Protein AF-A0A3G8JPH8-F1 (afdb_monomer_lite)

Sequence (55 aa):
MTTVPLGEAKDKLSALIDSAETTHDIIMITKHRKPAAVLMAADDLESAHPLQPVG

Radius of gyration: 12.7 Å; chains: 1; bounding box: 26×29×32 Å

Foldseek 3Di:
DEEEEPVVCVVCVVVVLVCQQPVQDWYFYDYPNHGDDIDHDPVVVCVVPVPDPDD

Organism: NCBI:txid2420509

Secondary structure (DSSP, 8-state):
-EEEEHHHHHHTHHHHHHHHHHH---EEEEETTEEEEEE--HHHHHHHS------

Structure (mmCIF, N/CA/C/O backbone):
data_AF-A0A3G8JPH8-F1
#
_entry.id   AF-A0A3G8JPH8-F1
#
loop_
_atom_site.group_PDB
_atom_site.id
_atom_site.type_symbol
_atom_site.label_atom_id
_atom_site.label_alt_id
_atom_site.label_comp_id
_atom_site.label_asym_id
_atom_site.label_entity_id
_atom_site.label_seq_id
_atom_site.pdbx_PDB_ins_code
_atom_site.Cartn_x
_atom_site.Cartn_y
_atom_site.Cartn_z
_atom_site.occupancy
_atom_site.B_iso_or_equiv
_atom_site.auth_seq_id
_atom_site.auth_comp_id
_atom_site.auth_asym_id
_atom_site.auth_atom_id
_atom_site.pdbx_PDB_model_num
ATOM 1 N N . MET A 1 1 ? 7.586 2.721 5.682 1.00 78.56 1 MET A N 1
ATOM 2 C CA . MET A 1 1 ? 7.265 1.811 4.555 1.00 78.56 1 MET A CA 1
ATOM 3 C C . MET A 1 1 ? 6.280 0.746 5.014 1.00 78.56 1 MET A C 1
ATOM 5 O O . MET A 1 1 ? 6.639 -0.116 5.811 1.00 78.56 1 MET A O 1
ATOM 9 N N . THR A 1 2 ? 5.050 0.816 4.510 1.00 91.12 2 THR A N 1
ATOM 10 C CA . THR A 1 2 ? 3.931 -0.070 4.885 1.00 91.12 2 THR A CA 1
ATOM 11 C C . THR A 1 2 ? 3.602 -1.006 3.725 1.00 91.12 2 THR A C 1
ATOM 13 O O . THR A 1 2 ? 3.765 -0.627 2.570 1.00 91.12 2 THR A O 1
ATOM 16 N N . THR A 1 3 ? 3.155 -2.236 3.994 1.00 95.81 3 THR A N 1
ATOM 17 C CA . THR A 1 3 ? 2.736 -3.182 2.944 1.00 95.81 3 THR A CA 1
ATOM 18 C C . THR A 1 3 ? 1.256 -3.501 3.083 1.00 95.81 3 THR A C 1
ATOM 20 O O . THR A 1 3 ? 0.825 -3.938 4.145 1.00 95.81 3 THR A O 1
ATOM 23 N N . VAL A 1 4 ? 0.493 -3.321 2.005 1.00 97.06 4 VAL A N 1
ATOM 24 C CA . VAL A 1 4 ? -0.965 -3.487 1.994 1.00 97.06 4 VAL A CA 1
ATOM 25 C C . VAL A 1 4 ? -1.375 -4.468 0.885 1.00 97.06 4 VAL A C 1
ATOM 27 O O . VAL A 1 4 ? -0.878 -4.384 -0.242 1.00 97.06 4 VAL A O 1
ATOM 30 N N . PRO A 1 5 ? -2.258 -5.445 1.146 1.00 97.88 5 PRO A N 1
ATOM 31 C CA . PRO A 1 5 ? -2.826 -6.287 0.095 1.00 97.88 5 PRO A CA 1
ATOM 32 C C . PRO A 1 5 ? -3.725 -5.493 -0.861 1.00 97.88 5 PRO A C 1
ATOM 34 O O . PRO A 1 5 ? -4.455 -4.6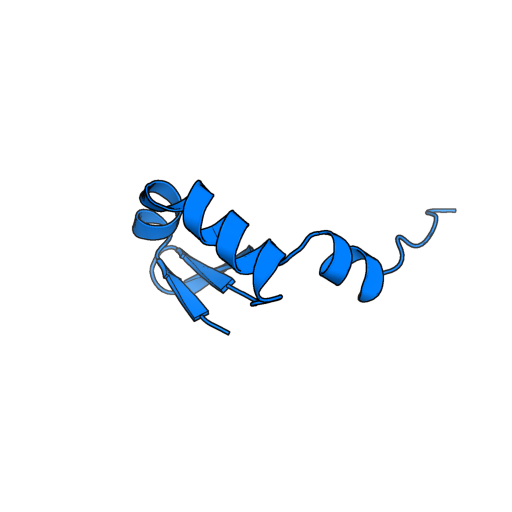03 -0.444 1.00 97.88 5 PRO A O 1
ATOM 37 N N . LEU A 1 6 ? -3.769 -5.876 -2.140 1.00 97.56 6 LEU A N 1
ATOM 38 C CA . LEU A 1 6 ? -4.589 -5.209 -3.161 1.00 97.56 6 LEU A CA 1
ATOM 39 C C . LEU A 1 6 ? -6.082 -5.141 -2.801 1.00 97.56 6 LEU A C 1
ATOM 41 O O . LEU A 1 6 ? -6.751 -4.200 -3.205 1.00 97.56 6 LEU A O 1
ATOM 45 N N . GLY A 1 7 ? -6.615 -6.135 -2.082 1.00 97.69 7 GLY A N 1
ATOM 46 C CA . GLY A 1 7 ? -8.004 -6.098 -1.609 1.00 97.69 7 GLY A CA 1
ATOM 47 C C . GLY A 1 7 ? -8.237 -4.925 -0.658 1.00 97.69 7 GLY A C 1
ATOM 48 O O . GLY A 1 7 ? -9.060 -4.065 -0.936 1.00 97.69 7 GLY A O 1
ATOM 49 N N . GLU A 1 8 ? -7.417 -4.829 0.387 1.00 96.94 8 GLU A N 1
ATOM 50 C CA . GLU A 1 8 ? -7.487 -3.741 1.365 1.00 96.94 8 GLU A CA 1
ATOM 51 C C . GLU A 1 8 ? -7.183 -2.371 0.745 1.00 96.94 8 GLU A C 1
ATOM 53 O O . GLU A 1 8 ? -7.835 -1.383 1.076 1.00 96.94 8 GLU A O 1
ATOM 58 N N . ALA A 1 9 ? -6.240 -2.311 -0.199 1.00 97.00 9 ALA A N 1
ATOM 59 C CA . ALA A 1 9 ? -5.919 -1.075 -0.904 1.00 97.00 9 ALA A CA 1
ATOM 60 C C . ALA A 1 9 ? -7.106 -0.530 -1.712 1.00 97.00 9 ALA A C 1
ATOM 62 O O . ALA A 1 9 ? -7.254 0.681 -1.821 1.00 97.00 9 ALA A O 1
ATOM 63 N N . LYS A 1 10 ? -7.966 -1.401 -2.257 1.00 96.94 10 LYS A N 1
ATOM 64 C CA . LYS A 1 10 ? -9.186 -0.975 -2.960 1.00 96.94 10 LYS A CA 1
ATOM 65 C C . LYS A 1 10 ? -10.217 -0.392 -2.003 1.00 96.94 10 LYS A C 1
ATOM 67 O O . LYS A 1 10 ? -10.817 0.628 -2.322 1.00 96.94 10 LYS A O 1
ATOM 72 N N . ASP A 1 11 ? -10.390 -1.021 -0.846 1.00 97.94 11 ASP A N 1
ATOM 73 C CA . ASP A 1 11 ? -11.397 -0.613 0.136 1.00 97.94 11 ASP A CA 1
ATOM 74 C C . ASP A 1 11 ? -11.012 0.690 0.851 1.00 97.94 11 ASP A C 1
ATOM 76 O O . ASP A 1 11 ? -11.879 1.456 1.264 1.00 97.94 11 ASP A O 1
ATOM 80 N N . LYS A 1 12 ? -9.706 0.952 0.996 1.00 96.75 12 LYS A N 1
ATOM 81 C CA . LYS A 1 12 ? -9.168 2.074 1.781 1.00 96.75 12 LYS A CA 1
ATOM 82 C C . LYS A 1 12 ? -8.363 3.078 0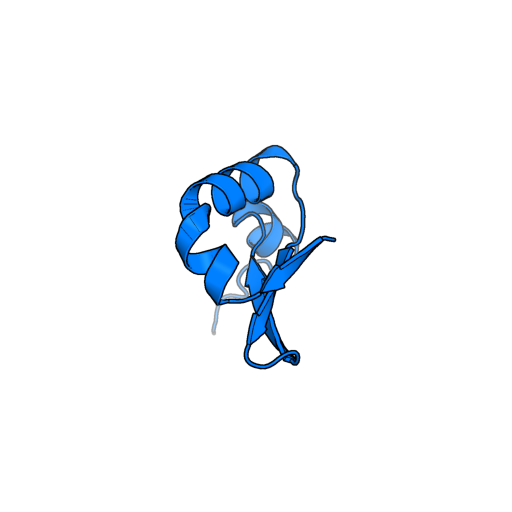.957 1.00 96.75 12 LYS A C 1
ATOM 84 O O . LYS A 1 12 ? -7.575 3.824 1.532 1.00 96.75 12 LYS A O 1
ATOM 89 N N . LEU A 1 13 ? -8.542 3.114 -0.365 1.00 96.56 13 LEU A N 1
ATOM 90 C CA . LEU A 1 13 ? -7.666 3.889 -1.251 1.00 96.56 13 LEU A CA 1
ATOM 91 C C . LEU A 1 13 ? -7.557 5.364 -0.844 1.00 96.56 13 LEU A C 1
ATOM 93 O O . LEU A 1 13 ? -6.449 5.875 -0.768 1.00 96.56 13 LEU A O 1
ATOM 97 N N . SER A 1 14 ? -8.681 6.013 -0.520 1.00 96.69 14 SER A N 1
ATOM 98 C CA . SER A 1 14 ? -8.690 7.426 -0.109 1.00 96.69 14 SER A CA 1
ATOM 99 C C . SER A 1 14 ? -7.812 7.669 1.120 1.00 96.69 14 SER A C 1
ATOM 101 O O . SER A 1 14 ? -6.931 8.512 1.081 1.00 96.69 14 SER A O 1
ATOM 103 N N . ALA A 1 15 ? 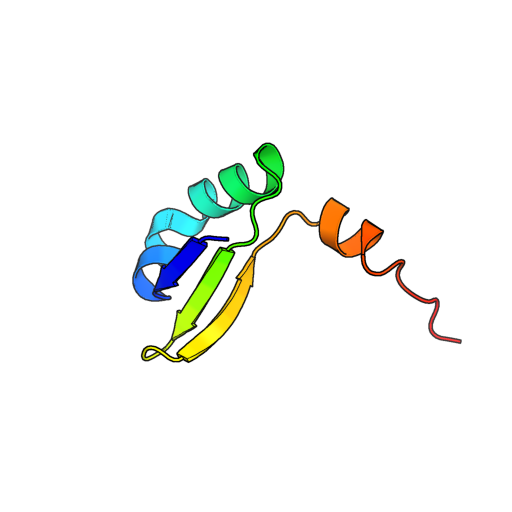-7.975 6.865 2.173 1.00 95.62 15 ALA A N 1
ATOM 104 C CA . ALA A 1 15 ? -7.189 7.013 3.397 1.00 95.62 15 ALA A CA 1
ATOM 105 C C . ALA A 1 15 ? -5.695 6.706 3.184 1.00 95.62 15 ALA A C 1
ATOM 107 O O . ALA A 1 15 ? -4.837 7.275 3.854 1.00 95.62 15 ALA A O 1
ATOM 108 N N . LEU A 1 16 ? -5.373 5.792 2.262 1.00 95.56 16 LEU A N 1
ATOM 109 C CA . LEU A 1 16 ? -3.986 5.496 1.900 1.00 95.56 16 LEU A CA 1
ATOM 110 C C . LEU A 1 16 ? -3.347 6.650 1.118 1.00 95.56 16 LEU A C 1
ATOM 112 O O . LEU A 1 16 ? -2.167 6.916 1.328 1.00 95.56 16 LEU A O 1
ATOM 116 N N . ILE A 1 17 ? -4.112 7.334 0.261 1.00 95.19 17 ILE A N 1
ATOM 117 C CA . ILE A 1 17 ? -3.673 8.559 -0.423 1.00 95.19 17 ILE A CA 1
ATOM 118 C C . ILE A 1 17 ? -3.429 9.664 0.606 1.00 95.19 17 ILE A C 1
ATOM 120 O O . ILE A 1 17 ? -2.320 10.186 0.654 1.00 95.19 17 ILE A O 1
ATOM 124 N N . ASP A 1 18 ? -4.393 9.923 1.494 1.00 94.88 18 ASP A N 1
ATOM 125 C CA . ASP A 1 18 ? -4.257 10.943 2.543 1.00 94.88 18 ASP A CA 1
ATOM 126 C C . ASP A 1 18 ? -3.011 10.695 3.411 1.00 94.88 18 ASP A C 1
ATOM 128 O O . ASP A 1 18 ? -2.274 11.620 3.755 1.00 94.88 18 ASP A O 1
ATOM 132 N N . SER A 1 19 ? -2.736 9.429 3.750 1.00 92.88 19 SER A N 1
ATOM 133 C CA . SER A 1 19 ? -1.524 9.057 4.485 1.00 92.88 19 SER A CA 1
ATOM 134 C C . SER A 1 19 ? -0.264 9.322 3.665 1.00 92.88 19 SER A C 1
ATOM 136 O O . SER A 1 19 ? 0.666 9.922 4.187 1.00 92.88 19 SER A O 1
ATOM 138 N N . ALA A 1 20 ? -0.219 8.900 2.399 1.00 93.31 20 ALA A N 1
ATOM 139 C CA . ALA A 1 20 ? 0.948 9.101 1.546 1.0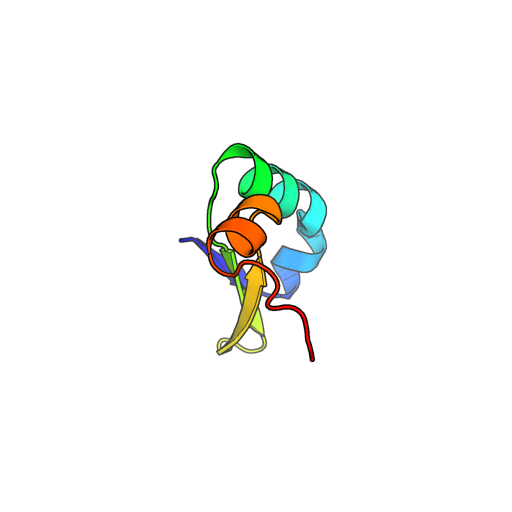0 93.31 20 ALA A CA 1
ATOM 140 C C . ALA A 1 20 ? 1.278 10.593 1.366 1.00 93.31 20 ALA A C 1
ATOM 142 O O . ALA A 1 20 ? 2.443 10.963 1.469 1.00 93.31 20 ALA A O 1
ATOM 143 N N . GLU A 1 21 ? 0.268 11.445 1.168 1.00 93.06 21 GLU A N 1
ATOM 144 C CA . GLU A 1 21 ? 0.442 12.895 1.003 1.00 93.06 21 GLU A CA 1
ATOM 145 C C . GLU A 1 21 ? 0.874 13.597 2.297 1.00 93.06 21 GLU A C 1
ATOM 147 O O . GLU A 1 21 ? 1.720 14.487 2.276 1.00 93.06 21 GLU A O 1
ATOM 152 N N . THR A 1 22 ? 0.313 13.211 3.445 1.00 91.25 22 THR A N 1
ATOM 153 C CA . THR A 1 22 ? 0.580 13.915 4.710 1.00 91.25 22 THR A CA 1
ATOM 154 C C . THR A 1 22 ? 1.852 13.446 5.405 1.00 91.25 22 THR A C 1
ATOM 156 O O . THR A 1 22 ? 2.575 14.262 5.980 1.00 91.25 22 THR A O 1
ATOM 159 N N . THR A 1 23 ? 2.144 12.144 5.373 1.00 88.38 23 THR A N 1
ATOM 160 C CA . THR A 1 23 ? 3.270 11.555 6.115 1.00 88.38 23 THR A CA 1
ATOM 161 C C . THR A 1 23 ? 4.482 11.259 5.245 1.00 88.38 23 THR A C 1
ATOM 163 O O . THR A 1 23 ? 5.515 10.878 5.792 1.00 88.38 23 THR A O 1
ATOM 166 N N . HIS A 1 24 ? 4.387 11.461 3.924 1.00 81.44 24 HIS A N 1
ATOM 167 C CA . HIS A 1 24 ? 5.438 11.100 2.962 1.00 81.44 24 HIS A CA 1
ATOM 168 C C . HIS A 1 24 ? 5.791 9.599 3.053 1.00 81.44 24 HIS A C 1
ATOM 170 O O . HIS A 1 24 ? 6.923 9.161 2.828 1.00 81.44 24 HIS A O 1
ATOM 176 N N . ASP A 1 25 ? 4.809 8.775 3.444 1.00 85.50 25 ASP A N 1
ATOM 177 C CA . ASP A 1 25 ? 4.991 7.338 3.581 1.00 85.50 25 ASP A CA 1
ATOM 178 C C . ASP A 1 25 ? 4.922 6.629 2.228 1.00 85.50 25 ASP A C 1
ATOM 180 O O . ASP A 1 25 ? 3.985 6.784 1.445 1.00 85.50 25 ASP A O 1
ATOM 184 N N . ILE A 1 26 ? 5.882 5.730 2.010 1.00 91.25 26 ILE A N 1
ATOM 185 C CA . ILE A 1 26 ? 5.863 4.799 0.882 1.00 91.25 26 ILE A CA 1
ATOM 186 C C . ILE A 1 26 ? 5.064 3.550 1.267 1.00 91.25 26 ILE A C 1
ATOM 188 O O . ILE A 1 26 ? 5.422 2.811 2.197 1.00 91.25 26 ILE A O 1
ATOM 192 N N . ILE A 1 27 ? 4.006 3.277 0.508 1.00 95.62 27 ILE A N 1
ATOM 193 C CA . ILE A 1 27 ? 3.109 2.138 0.695 1.00 95.62 27 ILE A CA 1
ATOM 194 C C . ILE A 1 27 ? 3.287 1.158 -0.469 1.00 95.62 27 ILE A C 1
ATOM 196 O O . ILE A 1 27 ? 3.053 1.480 -1.629 1.00 95.62 27 ILE A O 1
ATOM 200 N N . MET A 1 28 ? 3.666 -0.081 -0.165 1.00 96.75 28 MET A N 1
ATOM 201 C CA . MET A 1 28 ? 3.782 -1.162 -1.139 1.00 96.75 28 MET A CA 1
ATOM 202 C C . MET A 1 28 ? 2.478 -1.952 -1.221 1.00 96.75 28 MET A C 1
ATOM 204 O O . MET A 1 28 ? 2.049 -2.576 -0.250 1.00 96.75 28 MET A O 1
ATOM 208 N N . ILE A 1 29 ? 1.871 -1.993 -2.403 1.00 97.50 29 ILE A N 1
ATOM 209 C CA . ILE A 1 29 ? 0.670 -2.785 -2.662 1.00 97.50 29 ILE A CA 1
ATOM 210 C C . ILE A 1 29 ? 1.076 -4.156 -3.201 1.00 97.50 29 ILE A C 1
ATOM 212 O O . ILE A 1 29 ? 1.843 -4.268 -4.163 1.00 97.50 29 ILE A O 1
ATOM 216 N N . THR A 1 30 ? 0.526 -5.219 -2.609 1.00 98.00 30 THR A N 1
ATOM 217 C CA . THR A 1 30 ? 0.782 -6.603 -3.033 1.00 98.00 30 THR A CA 1
ATOM 218 C C . THR A 1 30 ? -0.424 -7.249 -3.707 1.00 98.00 30 THR A C 1
ATOM 220 O O . THR A 1 30 ? -1.558 -7.141 -3.247 1.00 98.00 30 THR A O 1
ATOM 223 N N . LYS A 1 31 ? -0.188 -8.005 -4.782 1.00 97.06 31 LYS A N 1
ATOM 224 C CA . LYS A 1 31 ? -1.188 -8.855 -5.445 1.00 97.06 31 LYS A CA 1
ATOM 225 C C . LYS A 1 31 ? -0.716 -10.302 -5.385 1.00 97.06 31 LYS A C 1
ATOM 227 O O . LYS A 1 31 ? 0.415 -10.597 -5.755 1.00 97.06 31 LYS A O 1
ATOM 232 N N . HIS A 1 32 ? -1.558 -11.209 -4.886 1.00 95.00 32 HIS A N 1
ATOM 233 C CA . HIS A 1 32 ? -1.188 -12.618 -4.666 1.00 95.00 32 HIS A CA 1
ATOM 234 C C . HIS A 1 32 ? 0.130 -12.784 -3.878 1.00 95.00 32 HIS A C 1
ATOM 236 O O . HIS A 1 32 ? 0.974 -13.607 -4.226 1.00 95.00 32 HIS A O 1
ATOM 242 N N . ARG A 1 33 ? 0.311 -11.972 -2.824 1.00 91.69 33 ARG A N 1
ATOM 243 C CA . ARG A 1 33 ? 1.519 -11.914 -1.973 1.00 91.69 33 ARG A CA 1
ATOM 244 C C . ARG A 1 33 ? 2.817 -11.508 -2.684 1.00 91.69 33 ARG A C 1
ATOM 246 O O . ARG A 1 33 ? 3.896 -11.740 -2.152 1.00 91.69 33 ARG A O 1
ATOM 253 N N . LYS A 1 34 ? 2.729 -10.894 -3.863 1.00 96.00 34 LYS A N 1
ATOM 254 C CA . LYS A 1 34 ? 3.880 -10.327 -4.572 1.00 96.00 34 LYS A CA 1
ATOM 255 C C . LYS A 1 34 ? 3.751 -8.807 -4.648 1.00 96.00 34 LYS A C 1
ATOM 257 O O . LYS A 1 34 ? 2.627 -8.343 -4.862 1.00 96.00 34 LYS A O 1
ATOM 262 N N . PRO A 1 35 ? 4.845 -8.039 -4.494 1.00 96.50 35 PRO A N 1
ATOM 263 C CA . PRO A 1 35 ? 4.848 -6.609 -4.788 1.00 96.50 35 PRO A CA 1
ATOM 264 C C . PRO A 1 35 ? 4.301 -6.358 -6.193 1.00 96.50 35 PRO A C 1
ATOM 266 O O . PRO A 1 35 ? 4.688 -7.047 -7.137 1.00 96.50 35 PRO A O 1
ATOM 269 N N . ALA A 1 36 ? 3.363 -5.425 -6.313 1.00 96.56 36 ALA A N 1
ATOM 270 C CA . ALA A 1 36 ? 2.679 -5.143 -7.571 1.00 96.56 36 ALA A CA 1
ATOM 271 C C . ALA A 1 36 ? 2.655 -3.651 -7.912 1.00 96.56 36 ALA A C 1
ATOM 273 O O . ALA A 1 36 ? 2.683 -3.311 -9.089 1.00 96.56 36 ALA A O 1
ATOM 274 N N . ALA A 1 37 ? 2.590 -2.779 -6.905 1.00 96.00 37 ALA A N 1
ATOM 275 C CA . ALA A 1 37 ? 2.602 -1.332 -7.083 1.00 96.00 37 ALA A CA 1
ATOM 276 C C . ALA A 1 37 ? 3.144 -0.631 -5.831 1.00 96.00 37 ALA A C 1
ATOM 278 O O . ALA A 1 37 ? 3.216 -1.233 -4.755 1.00 96.00 37 ALA A O 1
ATOM 279 N N . VAL A 1 38 ? 3.491 0.644 -5.981 1.00 94.94 38 VAL A N 1
ATOM 280 C CA . VAL A 1 38 ? 3.876 1.548 -4.896 1.00 94.94 38 VAL A CA 1
ATOM 281 C C . VAL A 1 38 ? 2.962 2.770 -4.947 1.00 94.94 38 VAL A C 1
ATOM 283 O O . VAL A 1 38 ? 2.671 3.269 -6.031 1.00 94.94 38 VAL A O 1
ATOM 286 N N . LEU A 1 39 ? 2.504 3.215 -3.781 1.00 94.88 39 LEU A N 1
ATOM 287 C CA . LEU A 1 39 ? 1.829 4.488 -3.567 1.00 94.88 39 LEU A CA 1
ATOM 288 C C . LEU A 1 39 ? 2.737 5.365 -2.699 1.00 94.88 39 LEU A C 1
ATOM 290 O O . LEU A 1 39 ? 3.265 4.899 -1.690 1.00 94.88 39 LEU A O 1
ATOM 294 N N . MET A 1 40 ? 2.928 6.608 -3.118 1.00 93.69 40 MET A N 1
ATOM 295 C CA . MET A 1 40 ? 3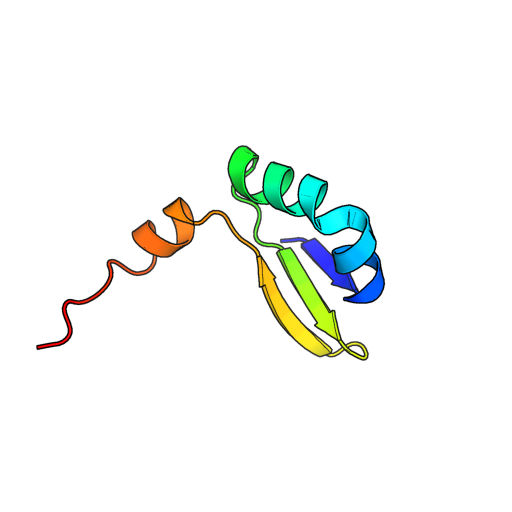.685 7.650 -2.424 1.00 93.69 40 MET A CA 1
ATOM 296 C C . MET A 1 40 ? 3.129 9.013 -2.852 1.00 93.69 40 MET A C 1
ATOM 298 O O . MET A 1 40 ? 2.373 9.069 -3.828 1.00 93.69 40 MET A O 1
ATOM 302 N N . ALA A 1 41 ? 3.493 10.087 -2.149 1.00 92.56 41 ALA A N 1
ATOM 303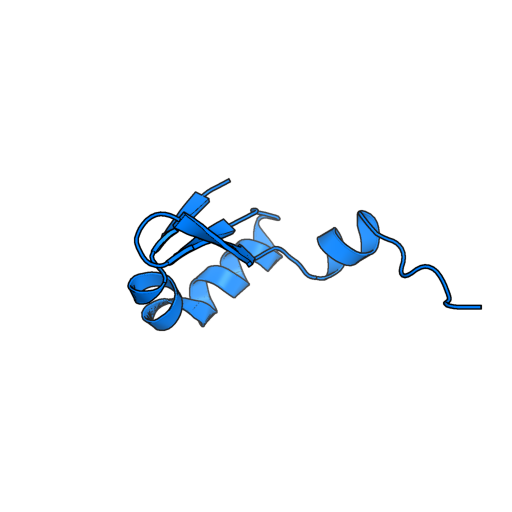 C CA . ALA A 1 41 ? 3.138 11.439 -2.568 1.00 92.56 41 ALA A CA 1
ATOM 304 C C . ALA A 1 41 ? 3.670 11.731 -3.982 1.00 92.56 41 ALA A C 1
ATOM 306 O O . ALA A 1 41 ? 4.774 11.312 -4.346 1.00 92.56 41 ALA A O 1
ATOM 307 N N . ALA A 1 42 ? 2.885 12.452 -4.784 1.00 89.56 42 ALA A N 1
ATOM 308 C CA . ALA A 1 42 ? 3.299 12.835 -6.132 1.00 89.56 42 ALA A CA 1
ATOM 309 C C . ALA A 1 42 ? 4.523 13.766 -6.095 1.00 89.56 42 ALA A C 1
ATOM 311 O O . ALA A 1 42 ? 5.477 13.535 -6.835 1.00 89.56 42 ALA A O 1
ATOM 312 N N . ASP A 1 43 ? 4.540 14.730 -5.170 1.00 87.50 43 ASP A N 1
ATOM 313 C CA . ASP A 1 43 ? 5.654 15.670 -4.983 1.00 87.50 43 ASP A CA 1
ATOM 314 C C . ASP A 1 43 ? 6.974 14.960 -4.627 1.00 87.50 43 ASP A C 1
ATOM 316 O O . ASP A 1 43 ? 8.052 15.351 -5.090 1.00 87.50 43 ASP A O 1
ATOM 320 N N . ASP A 1 44 ? 6.903 13.870 -3.853 1.00 86.12 44 ASP A N 1
ATOM 321 C CA . ASP A 1 44 ? 8.074 13.045 -3.531 1.00 86.12 44 ASP A CA 1
ATOM 322 C C . ASP A 1 44 ? 8.616 12.323 -4.762 1.00 86.12 44 ASP A C 1
ATOM 324 O O . ASP A 1 44 ? 9.832 12.197 -4.933 1.00 86.12 44 ASP A O 1
ATOM 328 N N . LEU A 1 45 ? 7.725 11.849 -5.637 1.00 85.69 45 LEU A N 1
ATOM 329 C CA . LEU A 1 45 ? 8.126 11.220 -6.887 1.00 85.69 45 LEU A CA 1
ATOM 330 C C . LEU A 1 45 ? 8.782 12.240 -7.826 1.00 85.69 45 LEU A C 1
ATOM 332 O O . LEU A 1 45 ? 9.825 11.933 -8.403 1.00 85.69 45 LEU A O 1
ATOM 336 N N . GLU A 1 46 ? 8.220 13.446 -7.946 1.00 80.50 46 GLU A N 1
ATOM 337 C CA . GLU A 1 46 ? 8.802 14.531 -8.749 1.00 80.50 46 GLU A CA 1
ATOM 338 C C . GLU A 1 46 ? 10.161 14.992 -8.206 1.00 80.50 46 GLU A C 1
ATOM 340 O O . GLU A 1 46 ? 11.078 15.275 -8.978 1.00 80.50 46 GLU A O 1
ATOM 345 N N . SER A 1 47 ? 10.334 15.000 -6.882 1.00 77.69 47 SER A N 1
ATOM 346 C CA . SER A 1 47 ? 11.611 15.333 -6.242 1.00 77.69 47 SER A CA 1
ATOM 347 C C . SER A 1 47 ? 12.668 14.237 -6.429 1.00 77.69 47 SER A C 1
ATOM 349 O O . SER A 1 47 ? 13.847 14.539 -6.623 1.00 77.69 47 SER A O 1
ATOM 351 N N . ALA A 1 48 ? 12.267 12.960 -6.389 1.00 70.94 48 ALA A N 1
ATOM 352 C CA . ALA A 1 48 ? 13.162 11.819 -6.601 1.00 70.94 48 ALA A CA 1
ATOM 353 C C . ALA A 1 48 ? 13.532 11.615 -8.081 1.00 70.94 48 ALA A C 1
ATOM 355 O O . ALA A 1 48 ? 14.624 11.135 -8.399 1.00 70.94 48 ALA A O 1
ATOM 356 N N . HIS A 1 49 ? 12.635 11.990 -8.989 1.00 63.91 49 HIS A N 1
ATOM 357 C CA . HIS A 1 49 ? 12.817 11.918 -10.428 1.00 63.91 49 HIS A CA 1
ATOM 358 C C . HIS A 1 49 ? 12.304 13.213 -11.064 1.00 63.91 49 HIS A C 1
ATOM 360 O O . HIS A 1 49 ? 11.151 13.243 -11.502 1.00 63.91 49 HIS A O 1
ATOM 366 N N . PRO A 1 50 ? 13.142 14.267 -11.182 1.00 61.50 50 PRO A N 1
ATOM 367 C CA . PRO A 1 50 ? 12.771 15.413 -11.998 1.00 61.50 50 PRO A CA 1
ATOM 368 C C . PRO A 1 50 ? 12.489 14.867 -13.390 1.00 61.50 50 PRO A C 1
ATOM 370 O O . PRO A 1 50 ? 13.360 14.213 -13.968 1.00 61.50 50 PRO A O 1
ATOM 373 N N . LEU A 1 51 ? 11.258 15.038 -13.878 1.00 63.94 51 LEU A N 1
ATOM 374 C CA . LEU A 1 51 ? 10.827 14.538 -15.179 1.00 63.94 51 LEU A CA 1
ATOM 375 C C . LEU A 1 51 ? 11.853 14.989 -16.219 1.00 63.94 51 LEU A C 1
ATOM 377 O O . LEU A 1 51 ? 11.928 16.166 -16.567 1.00 63.94 51 LEU A O 1
ATOM 381 N N . GLN A 1 52 ? 12.709 14.061 -16.647 1.00 61.50 52 GLN A N 1
ATOM 382 C CA . GLN A 1 52 ? 13.781 14.379 -17.577 1.00 61.50 52 GLN A CA 1
ATOM 383 C C . GLN A 1 52 ? 13.073 14.732 -18.887 1.00 61.50 52 GLN A C 1
ATOM 385 O O . GLN A 1 52 ? 12.292 13.902 -19.369 1.00 61.50 52 GLN A O 1
ATOM 390 N N . PRO A 1 53 ? 13.262 15.938 -19.450 1.00 63.19 53 PRO A N 1
ATOM 391 C CA . PRO A 1 53 ? 12.628 16.280 -20.709 1.00 63.19 53 PRO A CA 1
ATOM 392 C C . PRO A 1 53 ? 13.077 15.258 -21.751 1.00 63.19 53 PRO A C 1
ATOM 394 O O . PRO A 1 53 ? 14.270 15.100 -22.011 1.00 63.19 53 PRO A O 1
ATOM 397 N N . VAL A 1 54 ? 12.110 14.518 -22.292 1.00 62.44 54 VAL A N 1
ATOM 398 C CA . VAL A 1 54 ? 12.341 13.617 -23.418 1.00 62.44 54 VAL A CA 1
ATOM 399 C C . VAL A 1 54 ? 12.700 14.489 -24.621 1.00 62.44 54 VAL A C 1
ATOM 401 O O . VAL A 1 54 ? 11.850 15.196 -25.162 1.00 62.44 54 VAL A O 1
ATOM 404 N N . GLY A 1 55 ? 13.995 14.528 -24.938 1.00 62.84 55 GLY A N 1
ATOM 405 C CA . GLY A 1 55 ? 14.537 15.130 -26.156 1.00 62.84 55 GLY A CA 1
ATOM 406 C C . GLY A 1 55 ? 14.413 14.199 -27.350 1.00 62.84 55 GLY A C 1
ATOM 407 O O . GLY A 1 55 ? 14.424 12.964 -27.136 1.00 62.84 55 GLY A O 1
#

pLDDT: mean 88.78, std 11.47, range [61.5, 98.0]

InterPro domains:
  IPR006442 Type II toxin-antitoxin system, antitoxin Phd/YefM [PF02604] (1-48)
  IPR036165 YefM-like superfamily [SSF143120] (1-48)
  IPR051405 phD/YefM antitoxin [PTHR33713] (1-48)